Protein AF-A0A444IB21-F1 (afdb_monomer_lite)

pLDDT: mean 70.63, std 13.71, range [38.22, 87.38]

Secondary structure (DSSP, 8-state):
---SHHHHHHHHHHHHHHHHHHHHTT--HHHHHHHHHHHHHTT--GGGGGGGSGGGSPPP-GGGS---------

Foldseek 3Di:
DQPDPPVNVVVVVVLVVQLVVLVVVLADSVVLVVVLVVCVVVVNDPVVCVCSDSNVHDHPPPVPDDDDPDDPVD

Sequence (74 aa):
LFAGHDAGAENWATIASLIETCKLNAIDPFAYVSSTLTAIVNGHKQSGIEGLLPWNHRPLRWRNIGGRRSAAFD

InterPro domains:
  IPR039552 Transposase IS66, C-terminal [PF13817] (17-55)

Structure (mmCIF, N/CA/C/O backbone):
data_AF-A0A444IB21-F1
#
_entry.id   AF-A0A444IB21-F1
#
loop_
_atom_site.group_PDB
_atom_site.id
_atom_site.type_symbol
_atom_site.label_atom_id
_atom_site.label_alt_id
_atom_site.label_comp_id
_atom_site.label_asym_id
_atom_site.label_entity_id
_atom_site.label_seq_id
_atom_site.pdbx_PDB_ins_code
_atom_site.Cartn_x
_atom_site.Cartn_y
_atom_site.Cartn_z
_atom_site.occupancy
_atom_site.B_iso_or_equiv
_atom_site.auth_seq_id
_atom_site.auth_comp_id
_atom_site.auth_asym_id
_atom_site.auth_atom_id
_atom_site.pdbx_PDB_model_num
ATOM 1 N N . LEU A 1 1 ? 12.908 11.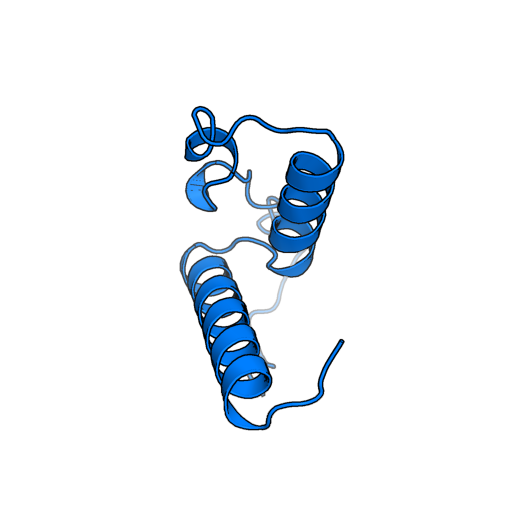332 -8.778 1.00 50.97 1 LEU A N 1
ATOM 2 C CA . LEU A 1 1 ? 12.654 10.839 -7.406 1.00 50.97 1 LEU A CA 1
ATOM 3 C C . LEU A 1 1 ? 12.892 9.317 -7.335 1.00 50.97 1 LEU A C 1
ATOM 5 O O . LEU A 1 1 ? 12.056 8.592 -6.829 1.00 50.97 1 LEU A O 1
ATOM 9 N N . PHE A 1 2 ? 14.009 8.840 -7.907 1.00 52.31 2 PHE A N 1
ATOM 10 C CA . PHE A 1 2 ? 14.361 7.414 -8.077 1.00 52.31 2 PHE A CA 1
ATOM 11 C C . PHE A 1 2 ? 15.889 7.268 -8.240 1.00 52.31 2 PHE A C 1
ATOM 13 O O . PHE A 1 2 ? 16.368 6.609 -9.154 1.00 52.31 2 PHE A O 1
ATOM 20 N N . ALA A 1 3 ? 16.673 7.994 -7.441 1.00 52.50 3 ALA A N 1
ATOM 21 C CA . ALA A 1 3 ? 18.130 8.025 -7.575 1.00 52.50 3 ALA A CA 1
ATOM 22 C C . ALA A 1 3 ? 18.766 7.674 -6.225 1.00 52.50 3 ALA A C 1
ATOM 24 O O . ALA A 1 3 ? 18.853 8.517 -5.339 1.00 52.50 3 ALA A O 1
ATOM 25 N N . GLY A 1 4 ? 19.122 6.395 -6.089 1.00 47.28 4 GLY A N 1
ATOM 26 C CA . GLY A 1 4 ? 19.629 5.736 -4.885 1.00 47.28 4 GLY A CA 1
ATOM 27 C C . GLY A 1 4 ? 19.101 4.302 -4.872 1.00 47.28 4 GLY A C 1
ATOM 28 O O . GLY A 1 4 ? 17.955 4.081 -4.494 1.00 47.28 4 GLY A O 1
ATOM 29 N N . HIS A 1 5 ? 19.890 3.364 -5.397 1.00 57.97 5 HIS A N 1
ATOM 30 C CA . HIS A 1 5 ? 19.484 2.004 -5.783 1.00 57.97 5 HIS A CA 1
ATOM 31 C C . HIS A 1 5 ? 18.703 1.235 -4.693 1.00 57.97 5 HIS A C 1
ATOM 33 O O . HIS A 1 5 ? 17.787 0.483 -5.028 1.00 57.97 5 HIS A O 1
ATOM 39 N N . ASP A 1 6 ? 18.996 1.474 -3.414 1.00 67.00 6 ASP A N 1
ATOM 40 C CA . ASP A 1 6 ? 18.379 0.760 -2.289 1.00 67.00 6 ASP A CA 1
ATOM 41 C C . ASP A 1 6 ? 17.012 1.323 -1.879 1.00 67.00 6 ASP A C 1
ATOM 43 O O . ASP A 1 6 ? 16.052 0.570 -1.737 1.00 67.00 6 ASP A O 1
ATOM 47 N N . ALA A 1 7 ? 16.869 2.649 -1.781 1.00 68.62 7 ALA A N 1
ATOM 48 C CA . ALA A 1 7 ? 15.619 3.274 -1.331 1.00 68.62 7 ALA A CA 1
ATOM 49 C C . ALA A 1 7 ? 14.454 3.047 -2.314 1.00 68.62 7 ALA A C 1
ATOM 51 O O . ALA A 1 7 ? 13.293 2.945 -1.918 1.00 68.62 7 ALA A O 1
ATOM 52 N N . GLY A 1 8 ? 14.752 2.947 -3.615 1.00 74.12 8 GLY A N 1
ATOM 53 C CA . GLY A 1 8 ? 13.754 2.593 -4.628 1.00 74.12 8 GLY A CA 1
ATOM 54 C C . GLY A 1 8 ? 13.305 1.133 -4.531 1.00 74.12 8 GLY A C 1
ATOM 55 O O . GLY A 1 8 ? 12.112 0.852 -4.642 1.00 74.12 8 GLY A O 1
ATOM 56 N N . ALA A 1 9 ? 14.248 0.216 -4.289 1.00 79.06 9 ALA A N 1
ATOM 57 C CA . ALA A 1 9 ? 13.963 -1.206 -4.116 1.00 79.06 9 ALA A CA 1
ATOM 58 C C . ALA A 1 9 ? 13.175 -1.471 -2.824 1.00 79.06 9 ALA A C 1
ATOM 60 O O . ALA A 1 9 ? 12.216 -2.239 -2.838 1.00 79.06 9 ALA A O 1
ATOM 61 N N . GLU A 1 10 ? 13.520 -0.782 -1.738 1.00 79.50 10 GLU A N 1
ATOM 62 C CA . GLU A 1 10 ? 12.824 -0.858 -0.452 1.00 79.50 10 GLU A CA 1
ATOM 63 C C . GLU A 1 10 ? 11.388 -0.320 -0.541 1.00 79.50 10 GLU A C 1
ATOM 65 O O . GLU A 1 10 ? 10.439 -0.979 -0.098 1.00 79.50 10 GLU A O 1
ATOM 70 N N . ASN A 1 11 ? 11.189 0.826 -1.203 1.00 82.56 11 ASN A N 1
ATOM 71 C CA . ASN A 1 11 ? 9.846 1.348 -1.460 1.00 82.56 11 ASN A CA 1
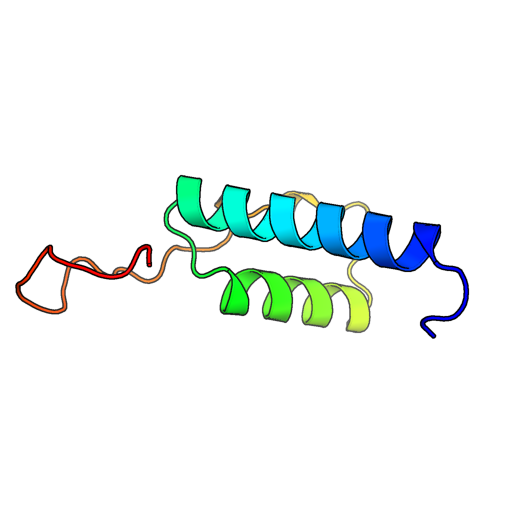ATOM 72 C C . ASN A 1 11 ? 9.019 0.391 -2.326 1.00 82.56 11 ASN A C 1
ATOM 74 O O . ASN A 1 11 ? 7.837 0.177 -2.050 1.00 82.56 11 ASN A O 1
ATOM 78 N N . TRP A 1 12 ? 9.619 -0.212 -3.355 1.00 84.94 12 TRP A N 1
ATOM 79 C CA . TRP A 1 12 ? 8.920 -1.188 -4.187 1.00 84.94 12 TRP A CA 1
ATOM 80 C C . TRP A 1 12 ? 8.567 -2.463 -3.416 1.00 84.94 12 TRP A C 1
ATOM 82 O O . TRP A 1 12 ? 7.439 -2.935 -3.522 1.00 84.94 12 TRP A O 1
ATOM 92 N N . ALA A 1 13 ? 9.479 -2.983 -2.591 1.00 86.69 13 ALA A N 1
ATOM 93 C CA . ALA A 1 13 ? 9.219 -4.135 -1.730 1.00 86.69 13 ALA A CA 1
ATOM 94 C C . ALA A 1 13 ? 8.064 -3.861 -0.753 1.00 86.69 13 ALA A C 1
ATOM 96 O O . ALA A 1 13 ? 7.194 -4.711 -0.555 1.00 86.69 13 ALA A O 1
ATOM 97 N N . THR A 1 14 ? 8.003 -2.645 -0.208 1.00 86.56 14 THR A N 1
ATOM 98 C CA . THR A 1 14 ? 6.905 -2.200 0.658 1.00 86.56 14 THR A CA 1
ATOM 99 C C . THR A 1 14 ? 5.572 -2.184 -0.095 1.00 86.56 14 THR A C 1
ATOM 101 O O . THR A 1 14 ? 4.587 -2.753 0.377 1.00 86.56 14 THR A O 1
ATOM 104 N N . ILE A 1 15 ? 5.534 -1.599 -1.297 1.00 85.81 15 ILE A N 1
ATOM 105 C CA . ILE A 1 15 ? 4.326 -1.565 -2.138 1.00 85.81 15 ILE A CA 1
ATOM 106 C C . ILE A 1 15 ? 3.902 -2.983 -2.550 1.00 85.81 15 ILE A C 1
ATOM 108 O O . ILE A 1 15 ? 2.720 -3.316 -2.471 1.00 85.81 15 ILE A O 1
ATOM 112 N N . ALA A 1 16 ? 4.845 -3.841 -2.937 1.00 87.38 16 ALA A N 1
ATOM 113 C CA . ALA A 1 16 ? 4.576 -5.226 -3.314 1.00 87.38 16 ALA A CA 1
ATOM 114 C C . ALA A 1 16 ? 3.981 -6.037 -2.148 1.00 87.38 16 ALA A C 1
ATOM 116 O O . ALA A 1 16 ? 3.013 -6.771 -2.348 1.00 87.38 16 ALA A O 1
ATOM 117 N N . SER A 1 17 ? 4.488 -5.851 -0.925 1.00 87.38 17 SER A N 1
ATOM 118 C CA . SER A 1 17 ? 3.936 -6.472 0.288 1.00 87.38 17 SER A CA 1
ATOM 119 C C . SER A 1 17 ? 2.496 -6.016 0.575 1.00 87.38 17 SER A C 1
ATOM 121 O O . SER A 1 17 ? 1.626 -6.828 0.907 1.00 87.38 17 SER A O 1
ATOM 123 N N . LEU A 1 18 ? 2.196 -4.728 0.367 1.00 85.75 18 LEU A N 1
ATOM 124 C CA . LEU A 1 18 ? 0.834 -4.195 0.492 1.00 85.75 18 LEU A CA 1
ATOM 125 C C . LEU A 1 18 ? -0.113 -4.783 -0.560 1.00 85.75 18 LEU A C 1
ATOM 127 O O . LEU A 1 18 ? -1.245 -5.144 -0.234 1.00 85.75 18 LEU A O 1
ATOM 131 N N . ILE A 1 19 ? 0.347 -4.922 -1.805 1.00 85.94 19 ILE A N 1
ATOM 132 C CA . ILE A 1 19 ? -0.422 -5.554 -2.885 1.00 85.94 19 ILE A CA 1
ATOM 133 C C . ILE A 1 19 ? -0.733 -7.011 -2.534 1.00 85.94 19 ILE A C 1
ATOM 135 O O . ILE A 1 19 ? -1.879 -7.440 -2.663 1.00 85.94 19 ILE A O 1
ATOM 139 N N . GLU A 1 20 ? 0.256 -7.765 -2.054 1.00 86.00 20 GLU A N 1
ATOM 140 C CA . GLU A 1 20 ? 0.067 -9.161 -1.655 1.00 86.00 20 GLU A CA 1
ATOM 141 C C . GLU A 1 20 ? -0.909 -9.283 -0.474 1.00 86.00 20 GLU A C 1
ATOM 143 O O . GLU A 1 20 ? -1.818 -10.113 -0.491 1.00 86.00 20 GLU A O 1
ATOM 148 N N . THR A 1 21 ? -0.823 -8.371 0.497 1.00 82.81 21 THR A N 1
ATOM 149 C CA . THR A 1 21 ? -1.791 -8.275 1.601 1.00 82.81 21 THR A CA 1
ATOM 150 C C . THR A 1 21 ? -3.213 -8.011 1.091 1.00 82.81 21 THR A C 1
ATOM 152 O O . THR A 1 21 ? -4.165 -8.613 1.592 1.00 82.81 21 THR A O 1
ATOM 155 N N . CYS A 1 22 ? -3.389 -7.167 0.067 1.00 83.19 22 CYS A N 1
ATOM 156 C CA . CYS A 1 22 ? -4.698 -6.929 -0.552 1.00 83.19 22 CYS A CA 1
ATOM 157 C C . CYS A 1 22 ? -5.251 -8.196 -1.215 1.00 83.19 22 CYS A C 1
ATOM 159 O O . CYS A 1 22 ? -6.427 -8.516 -1.028 1.00 83.19 22 CYS A O 1
ATOM 161 N N . LYS A 1 23 ? -4.403 -8.962 -1.916 1.00 80.31 23 LYS A N 1
ATOM 162 C CA . LYS A 1 23 ? -4.799 -10.239 -2.531 1.00 80.31 23 LYS A CA 1
ATOM 163 C C . LYS A 1 23 ? -5.277 -11.250 -1.491 1.00 80.31 23 LYS A C 1
ATOM 165 O O . LYS A 1 23 ? -6.343 -11.836 -1.671 1.00 80.31 23 LYS A O 1
ATOM 170 N N . LEU A 1 24 ? -4.538 -11.415 -0.389 1.00 83.06 24 LEU A N 1
ATOM 171 C CA . LEU A 1 24 ? -4.905 -12.331 0.702 1.00 83.06 24 LEU A CA 1
ATOM 172 C C . LEU A 1 24 ? -6.258 -11.982 1.338 1.00 83.06 24 LEU A C 1
ATOM 174 O O . LEU A 1 24 ? -6.968 -12.864 1.813 1.00 83.06 24 LEU A O 1
ATOM 178 N N . ASN A 1 25 ? -6.636 -10.705 1.304 1.00 79.12 25 ASN A N 1
ATOM 179 C CA . ASN A 1 25 ? -7.901 -10.204 1.835 1.00 79.12 25 ASN A CA 1
ATOM 180 C C . ASN A 1 25 ? -9.006 -10.060 0.765 1.00 79.12 25 ASN A C 1
ATOM 182 O O . ASN A 1 25 ? -10.077 -9.534 1.061 1.00 79.12 25 ASN A O 1
ATOM 186 N N . ALA A 1 26 ? -8.780 -10.541 -0.466 1.00 81.44 26 ALA A N 1
ATOM 187 C CA . ALA A 1 26 ? -9.702 -10.430 -1.603 1.00 81.44 26 ALA A CA 1
ATOM 188 C C . ALA A 1 26 ? -10.133 -8.982 -1.932 1.00 81.44 26 ALA A C 1
ATOM 190 O O . ALA A 1 26 ? -11.275 -8.732 -2.331 1.00 81.44 26 ALA A O 1
ATOM 191 N N . ILE A 1 27 ? -9.212 -8.034 -1.766 1.00 81.00 27 ILE A N 1
ATOM 192 C CA . ILE A 1 27 ? -9.388 -6.610 -2.069 1.00 81.00 27 ILE A CA 1
ATOM 193 C C . ILE A 1 27 ? -8.678 -6.296 -3.382 1.00 81.00 27 ILE A C 1
ATOM 195 O O . ILE A 1 27 ? -7.595 -6.819 -3.641 1.00 81.00 27 ILE A O 1
ATOM 199 N N . ASP A 1 28 ? -9.268 -5.415 -4.193 1.00 83.19 28 ASP A N 1
ATOM 200 C CA . ASP A 1 28 ? -8.607 -4.907 -5.394 1.00 83.19 28 ASP A CA 1
ATOM 201 C C . ASP A 1 28 ? -7.400 -4.022 -5.009 1.00 83.19 28 ASP A C 1
ATOM 203 O O . ASP A 1 28 ? -7.596 -2.954 -4.414 1.00 83.19 28 ASP A O 1
ATOM 207 N N . PRO A 1 29 ? -6.155 -4.431 -5.325 1.00 83.94 29 PRO A N 1
ATOM 208 C CA . PRO A 1 29 ? -4.963 -3.702 -4.899 1.00 83.94 29 PRO A CA 1
ATOM 209 C C . PRO A 1 29 ? -4.886 -2.302 -5.509 1.00 83.94 29 PRO A C 1
ATOM 211 O O . PRO A 1 29 ? -4.414 -1.368 -4.861 1.00 83.94 29 PRO A O 1
ATOM 214 N N . PHE A 1 30 ? -5.365 -2.140 -6.745 1.00 82.94 30 PHE A N 1
ATOM 215 C CA . PHE A 1 30 ? -5.328 -0.858 -7.440 1.00 82.94 30 PHE A CA 1
ATOM 216 C C . PHE A 1 30 ? -6.275 0.156 -6.788 1.00 82.94 30 PHE A C 1
ATOM 218 O O . PHE A 1 30 ? -5.856 1.272 -6.471 1.00 82.94 30 PHE A O 1
ATOM 225 N N . ALA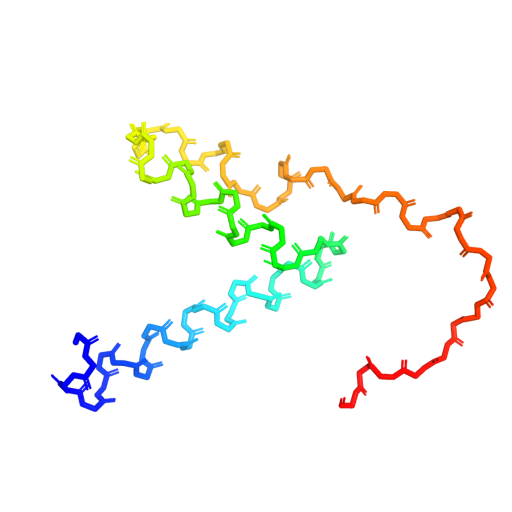 A 1 31 ? -7.519 -0.242 -6.505 1.00 82.06 31 ALA A N 1
ATOM 226 C CA . ALA A 1 31 ? -8.477 0.591 -5.785 1.00 82.06 31 ALA A CA 1
ATOM 227 C C . ALA A 1 31 ? -7.979 0.983 -4.386 1.00 82.06 31 ALA A C 1
ATOM 229 O O . ALA A 1 31 ? -8.136 2.141 -4.002 1.00 82.06 31 ALA A O 1
ATOM 230 N N . TYR A 1 32 ? -7.362 0.050 -3.651 1.00 83.12 32 TYR A N 1
ATOM 231 C CA . TYR A 1 32 ? -6.802 0.301 -2.319 1.00 83.12 32 TYR A CA 1
ATOM 232 C C . TYR A 1 32 ? -5.641 1.304 -2.341 1.00 83.12 32 TYR A C 1
ATOM 234 O O . TYR A 1 32 ? -5.598 2.244 -1.548 1.00 83.12 32 TYR A O 1
ATOM 242 N N . VAL A 1 33 ? -4.681 1.135 -3.254 1.00 85.25 33 VAL A N 1
ATOM 243 C CA . VAL A 1 33 ? -3.542 2.058 -3.349 1.00 85.25 33 VAL A CA 1
ATOM 244 C C . VAL A 1 33 ? -4.012 3.436 -3.811 1.00 85.25 33 VAL A C 1
ATOM 246 O O . VAL A 1 33 ? -3.596 4.445 -3.242 1.00 85.25 33 VAL A O 1
ATOM 249 N N . SER A 1 34 ? -4.921 3.500 -4.788 1.00 84.69 34 SER A N 1
ATOM 250 C CA . SER A 1 34 ? -5.450 4.773 -5.279 1.00 84.69 34 SER A CA 1
ATOM 251 C C . SER A 1 34 ? -6.204 5.538 -4.193 1.00 84.69 34 SER A C 1
ATOM 253 O O . SER A 1 34 ? -5.940 6.724 -4.016 1.00 84.69 34 SER A O 1
ATOM 255 N N . SER A 1 35 ? -7.108 4.897 -3.448 1.00 80.81 35 SER A N 1
ATOM 256 C CA . SER A 1 35 ? -7.844 5.554 -2.359 1.00 80.81 35 SER A CA 1
ATOM 257 C C . SER A 1 35 ? -6.916 6.027 -1.244 1.00 80.81 35 SER A C 1
ATOM 259 O O . SER A 1 35 ? -7.090 7.132 -0.733 1.00 80.81 35 SER A O 1
ATOM 261 N N . THR A 1 36 ? -5.909 5.220 -0.902 1.00 83.31 36 THR A N 1
ATOM 262 C CA . THR A 1 36 ? -4.934 5.527 0.144 1.00 83.31 36 THR A CA 1
ATOM 263 C C . THR A 1 36 ? -4.089 6.732 -0.248 1.00 83.31 36 THR A C 1
ATOM 265 O O . THR A 1 36 ? -3.956 7.672 0.533 1.00 83.31 36 THR A O 1
ATOM 268 N N . LEU A 1 37 ? -3.580 6.769 -1.483 1.00 84.44 37 LEU A N 1
ATOM 269 C CA . LEU A 1 37 ? -2.841 7.921 -2.002 1.00 84.44 37 LEU A CA 1
ATOM 270 C C . LEU A 1 37 ? -3.728 9.168 -2.093 1.00 84.44 37 LEU A C 1
ATOM 272 O O . LEU A 1 37 ? -3.300 10.244 -1.685 1.00 84.44 37 LEU A O 1
ATOM 276 N N . THR A 1 38 ? -4.973 9.037 -2.559 1.00 81.88 38 THR A N 1
ATOM 277 C CA . THR A 1 38 ? -5.936 10.147 -2.591 1.00 81.88 38 THR A CA 1
ATOM 278 C C . THR A 1 38 ? -6.221 10.685 -1.190 1.00 81.88 38 THR A C 1
ATOM 280 O O . THR A 1 38 ? -6.258 11.897 -0.999 1.00 81.88 38 THR A O 1
ATOM 283 N N . ALA A 1 39 ? -6.378 9.816 -0.192 1.00 80.12 39 ALA A N 1
ATOM 284 C CA . ALA A 1 39 ? -6.553 10.220 1.195 1.00 80.12 39 ALA A CA 1
ATOM 285 C C . ALA A 1 39 ? -5.322 10.972 1.722 1.00 80.12 39 ALA A C 1
ATOM 287 O O . ALA A 1 39 ? -5.463 12.068 2.264 1.00 80.12 39 ALA A O 1
ATOM 288 N N . ILE A 1 40 ? -4.117 10.437 1.508 1.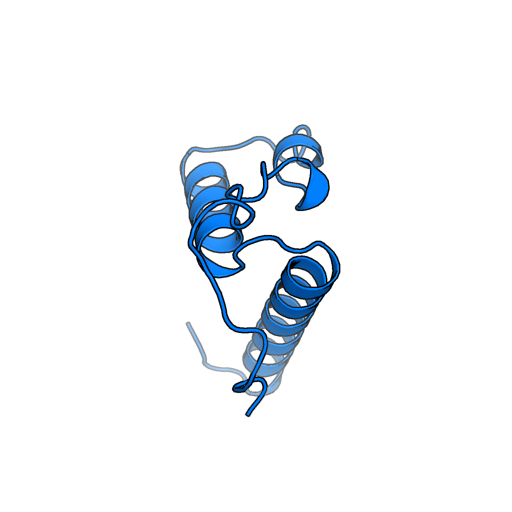00 82.12 40 ILE A N 1
ATOM 289 C CA . ILE A 1 40 ? -2.860 11.083 1.914 1.00 82.12 40 ILE A CA 1
ATOM 290 C C . ILE A 1 40 ? -2.737 12.478 1.283 1.00 82.12 40 ILE A C 1
ATOM 292 O O . ILE A 1 40 ? -2.476 13.447 1.994 1.00 82.12 40 ILE A O 1
ATOM 296 N N . VAL A 1 41 ? -2.991 12.604 -0.025 1.00 82.69 41 VAL A N 1
ATOM 297 C CA . VAL A 1 41 ? -2.948 13.890 -0.747 1.00 82.69 41 VAL A CA 1
ATOM 298 C C . VAL A 1 41 ? -4.005 14.870 -0.228 1.00 82.69 41 VAL A C 1
ATOM 300 O O . VAL A 1 41 ? -3.727 16.059 -0.105 1.00 82.69 41 VAL A O 1
ATOM 303 N N . ASN A 1 42 ? -5.188 14.382 0.150 1.00 79.56 42 ASN A N 1
ATOM 304 C CA . ASN A 1 42 ? -6.258 15.190 0.743 1.00 79.56 42 ASN A CA 1
ATOM 305 C C . ASN A 1 42 ? -6.009 15.572 2.217 1.00 79.56 42 ASN A C 1
ATOM 307 O O . ASN A 1 42 ? -6.893 16.134 2.863 1.00 79.56 42 ASN A O 1
ATOM 311 N N . GLY A 1 43 ? -4.823 15.291 2.764 1.00 75.38 43 GLY A N 1
ATOM 312 C CA . GLY A 1 43 ? -4.448 15.688 4.120 1.00 75.38 43 GLY A CA 1
ATOM 313 C C . GLY A 1 43 ? -5.008 14.771 5.204 1.00 75.38 43 GLY A C 1
ATOM 314 O O . GLY A 1 43 ? -5.250 15.222 6.328 1.00 75.38 43 GLY A O 1
ATOM 315 N N . HIS A 1 44 ? -5.227 13.489 4.893 1.00 70.81 44 HIS A N 1
ATOM 316 C CA . HIS A 1 44 ? -5.649 12.508 5.887 1.00 70.81 44 HIS A CA 1
ATOM 317 C C . HIS A 1 44 ? -4.657 12.489 7.054 1.00 70.81 44 HIS A C 1
ATOM 319 O O . HIS A 1 44 ? -3.471 12.201 6.892 1.00 70.81 44 HIS A O 1
ATOM 325 N N . LYS A 1 45 ? -5.145 12.809 8.257 1.00 66.31 45 LYS A N 1
ATOM 326 C CA . LYS A 1 45 ? -4.318 12.781 9.466 1.00 66.31 45 LYS A CA 1
ATOM 327 C C . LYS A 1 45 ? -3.841 11.354 9.715 1.00 66.31 45 LYS A C 1
ATOM 329 O O . LYS A 1 45 ? -4.630 10.411 9.635 1.00 66.31 45 LYS A O 1
ATOM 334 N N . GLN A 1 46 ? -2.571 11.216 10.088 1.00 61.97 46 GLN A N 1
ATOM 335 C CA . GLN A 1 46 ? -1.953 9.930 10.426 1.00 61.97 46 GLN A CA 1
ATOM 336 C C . GLN A 1 46 ? -2.664 9.223 11.594 1.00 61.97 46 GLN A C 1
ATOM 338 O O . GLN A 1 46 ? -2.675 8.000 11.662 1.00 61.97 46 GLN A O 1
ATOM 343 N N . SER A 1 47 ? -3.355 9.980 12.454 1.00 70.00 47 SER A N 1
ATOM 344 C CA . SER A 1 47 ? -4.219 9.456 13.520 1.00 70.00 47 SER A CA 1
ATOM 345 C C . SER A 1 47 ? -5.460 8.699 13.023 1.00 70.00 47 SER A C 1
ATOM 347 O O . SER A 1 47 ? -6.135 8.070 13.824 1.00 70.00 47 SER A O 1
ATOM 349 N N . GLY A 1 48 ? -5.797 8.784 11.732 1.00 66.81 48 GLY A N 1
ATOM 350 C CA . GLY A 1 48 ? -6.928 8.086 11.115 1.00 66.81 48 GLY A CA 1
ATOM 351 C C . GLY A 1 48 ? -6.514 6.899 10.242 1.00 66.81 48 GLY A C 1
ATOM 352 O O . GLY A 1 48 ? -7.291 6.480 9.390 1.00 66.81 48 GLY A O 1
ATOM 353 N N . ILE A 1 49 ? -5.296 6.376 10.413 1.00 70.81 49 ILE A N 1
ATOM 354 C CA . ILE A 1 49 ? -4.755 5.303 9.568 1.00 70.81 49 ILE A CA 1
ATOM 355 C C . ILE A 1 49 ? -5.622 4.040 9.568 1.00 70.81 49 ILE A C 1
ATOM 357 O O . ILE A 1 49 ? -5.662 3.345 8.563 1.00 70.81 49 ILE A O 1
ATOM 361 N N . GLU A 1 50 ? -6.391 3.799 10.633 1.00 68.44 50 GLU A N 1
ATOM 362 C CA . GLU A 1 50 ? -7.379 2.715 10.704 1.00 68.44 50 GLU A CA 1
ATOM 363 C C . GLU A 1 50 ? -8.412 2.764 9.569 1.00 68.44 50 GLU A C 1
ATOM 365 O O . GLU A 1 50 ? -8.842 1.726 9.068 1.00 68.44 50 GLU A O 1
ATOM 370 N N . GLY A 1 51 ? -8.751 3.969 9.101 1.00 69.94 51 GLY A N 1
ATOM 371 C CA . GLY A 1 51 ? -9.619 4.201 7.948 1.00 69.94 51 GLY A CA 1
ATOM 372 C C . GLY A 1 51 ? -9.023 3.728 6.620 1.00 69.94 51 GLY A C 1
ATOM 373 O O . GLY A 1 51 ? -9.767 3.391 5.704 1.00 69.94 51 GLY A O 1
ATOM 374 N N . LEU A 1 52 ? -7.693 3.677 6.541 1.00 71.00 52 LEU A N 1
ATOM 375 C CA . LEU A 1 52 ? -6.915 3.329 5.355 1.00 71.00 52 LEU A CA 1
ATOM 376 C C . LEU A 1 52 ? -6.471 1.871 5.356 1.00 71.00 52 LEU A C 1
ATOM 378 O O . LEU A 1 52 ? -5.756 1.469 4.450 1.00 71.00 52 LEU A O 1
ATOM 382 N N . LEU A 1 53 ? -6.844 1.082 6.364 1.00 75.81 53 LEU A N 1
ATOM 383 C CA . LEU A 1 53 ? -6.427 -0.309 6.430 1.00 75.81 53 LEU A CA 1
ATOM 384 C C . LEU A 1 53 ? -7.217 -1.156 5.423 1.00 75.81 53 LEU A C 1
ATOM 386 O O . LEU A 1 53 ? -8.404 -0.904 5.189 1.00 75.81 53 LEU A O 1
ATOM 390 N N . PRO A 1 54 ? -6.584 -2.176 4.817 1.00 65.12 54 PRO A N 1
ATOM 391 C CA . PRO A 1 54 ? -7.168 -2.895 3.692 1.00 65.12 54 PRO A CA 1
ATOM 392 C C . PRO A 1 54 ? -8.498 -3.559 4.056 1.00 65.12 54 PRO A C 1
ATOM 394 O O . PRO A 1 54 ? -9.445 -3.503 3.284 1.00 65.12 54 PRO A O 1
ATOM 397 N N . TRP A 1 55 ? -8.660 -4.078 5.269 1.00 70.69 55 TRP A N 1
ATOM 398 C CA . TRP A 1 55 ? -9.932 -4.668 5.710 1.00 70.69 55 TRP A CA 1
ATOM 399 C C . TRP A 1 55 ? -11.101 -3.675 5.805 1.00 70.69 55 TRP A C 1
ATOM 401 O O . TRP A 1 55 ? -12.254 -4.101 5.859 1.00 70.69 55 TRP A O 1
ATOM 411 N N . ASN A 1 56 ? -10.829 -2.368 5.819 1.00 70.88 56 ASN A N 1
ATOM 412 C CA . ASN A 1 56 ? -11.856 -1.330 5.778 1.00 70.88 56 ASN A CA 1
ATOM 413 C C . ASN A 1 56 ? -12.275 -0.987 4.336 1.00 70.88 56 ASN A C 1
ATOM 415 O O . ASN A 1 56 ? -13.333 -0.397 4.101 1.00 70.88 56 ASN A O 1
ATOM 419 N N . HIS A 1 57 ? -11.477 -1.406 3.349 1.00 66.00 57 HIS A N 1
ATOM 420 C CA . HIS A 1 57 ? -11.868 -1.375 1.952 1.00 66.00 57 HIS A CA 1
ATOM 421 C C . HIS A 1 57 ? -12.898 -2.466 1.690 1.00 66.00 57 HIS A C 1
ATOM 423 O O . HIS A 1 57 ? -12.593 -3.657 1.679 1.00 66.00 57 HIS A O 1
ATOM 429 N N . ARG A 1 58 ? -14.147 -2.047 1.452 1.00 60.59 58 ARG A N 1
ATOM 430 C CA . ARG A 1 58 ? -15.209 -2.952 1.008 1.00 60.59 58 ARG A CA 1
ATOM 431 C C . ARG A 1 58 ? -14.718 -3.714 -0.228 1.00 60.59 58 ARG A C 1
ATOM 433 O O . ARG A 1 58 ? -14.509 -3.073 -1.262 1.00 60.59 58 ARG A O 1
ATOM 440 N N . PRO A 1 59 ? -14.573 -5.049 -0.166 1.00 55.88 59 PRO A N 1
ATOM 441 C CA . PRO A 1 59 ? -14.252 -5.808 -1.356 1.00 55.88 59 PRO A CA 1
ATOM 442 C C . PRO A 1 59 ? -15.384 -5.585 -2.356 1.00 55.88 59 PRO A C 1
ATOM 444 O O . PRO A 1 59 ? -16.569 -5.693 -2.010 1.00 55.88 59 PRO A O 1
ATOM 447 N N . LEU A 1 60 ? -15.031 -5.249 -3.600 1.00 53.28 60 LEU A N 1
ATOM 448 C CA . LEU A 1 60 ? -15.996 -5.326 -4.686 1.00 53.28 60 LEU A CA 1
ATOM 449 C C . LEU A 1 60 ? -16.567 -6.741 -4.644 1.00 53.28 60 LEU A C 1
ATOM 451 O O . LEU A 1 60 ? -15.828 -7.724 -4.648 1.00 53.28 60 LEU A O 1
ATOM 455 N N . ARG A 1 61 ? -17.892 -6.837 -4.511 1.00 57.53 61 ARG A N 1
ATOM 456 C CA . ARG A 1 61 ? -18.636 -8.094 -4.411 1.00 57.53 61 ARG A CA 1
ATOM 457 C C . ARG A 1 61 ? -18.531 -8.835 -5.747 1.00 57.53 61 ARG A C 1
ATOM 459 O O . ARG A 1 61 ? -19.488 -8.894 -6.510 1.00 57.53 61 ARG A O 1
ATOM 466 N N . TRP A 1 62 ? -17.381 -9.444 -6.017 1.00 49.94 62 TRP A N 1
ATOM 467 C CA . TRP A 1 62 ? -17.104 -10.250 -7.207 1.00 49.94 62 TRP A CA 1
ATOM 468 C C . TRP A 1 62 ? -17.914 -11.561 -7.234 1.00 49.94 62 TRP A C 1
ATOM 470 O O . TRP A 1 62 ? -17.866 -12.315 -8.197 1.00 49.94 62 TRP A O 1
ATOM 480 N N . ARG A 1 63 ? -18.755 -11.807 -6.217 1.00 51.59 63 ARG A N 1
ATOM 481 C CA . ARG A 1 63 ? -19.654 -12.967 -6.099 1.00 51.59 63 ARG A CA 1
ATOM 482 C C . ARG A 1 63 ? -20.854 -12.978 -7.070 1.00 51.59 63 ARG A C 1
ATOM 484 O O . ARG A 1 63 ? -21.706 -13.844 -6.927 1.00 51.59 63 ARG A O 1
ATOM 491 N N . ASN A 1 64 ? -20.976 -12.048 -8.021 1.00 49.56 64 ASN A N 1
ATOM 492 C CA . ASN A 1 64 ? -22.159 -11.976 -8.900 1.00 49.56 64 ASN A CA 1
ATOM 493 C C . ASN A 1 64 ? -21.885 -11.869 -10.405 1.00 49.56 64 ASN A C 1
ATOM 495 O O . ASN A 1 64 ? -22.834 -11.722 -11.170 1.00 49.56 64 ASN A O 1
ATOM 499 N N . ILE A 1 65 ? -20.635 -11.976 -10.846 1.00 54.28 65 ILE A N 1
ATOM 500 C CA . ILE A 1 65 ? -20.312 -12.098 -12.271 1.00 54.28 65 ILE A CA 1
ATOM 501 C C . ILE A 1 65 ? -19.924 -13.549 -12.536 1.00 54.28 65 ILE A C 1
ATOM 503 O O . ILE A 1 65 ? -19.017 -14.098 -11.917 1.00 54.28 65 ILE A O 1
ATOM 507 N N . GLY A 1 66 ? -20.754 -14.203 -13.345 1.00 51.66 66 GLY A N 1
ATOM 508 C CA . GLY A 1 66 ? -20.815 -15.647 -13.482 1.00 51.66 66 GLY A CA 1
ATOM 509 C C . GLY A 1 66 ? -19.504 -16.302 -13.902 1.00 51.66 66 GLY A C 1
ATOM 510 O O . GLY A 1 66 ? -18.788 -15.816 -14.766 1.00 51.66 66 GLY A O 1
ATOM 511 N N . GLY A 1 67 ? -19.270 -17.470 -13.302 1.00 59.53 67 GLY A N 1
ATOM 512 C CA . GLY A 1 67 ? -18.681 -18.634 -13.956 1.00 59.53 67 GLY A CA 1
ATOM 513 C C . GLY A 1 67 ? -17.371 -18.429 -14.711 1.00 59.53 67 GLY A C 1
ATOM 514 O O . GLY A 1 67 ? -17.379 -18.329 -15.930 1.00 59.53 67 GLY A O 1
ATOM 515 N N . ARG A 1 68 ? -16.249 -18.587 -14.005 1.00 50.06 68 ARG A N 1
ATOM 516 C CA . ARG A 1 68 ? -15.287 -19.699 -14.174 1.00 50.06 68 ARG A CA 1
ATOM 517 C C . ARG A 1 68 ? -14.048 -19.386 -13.339 1.00 50.06 68 ARG A C 1
ATOM 519 O O . ARG A 1 68 ? -13.302 -18.461 -13.617 1.00 50.06 68 ARG A O 1
ATOM 526 N N . ARG A 1 69 ? -13.842 -20.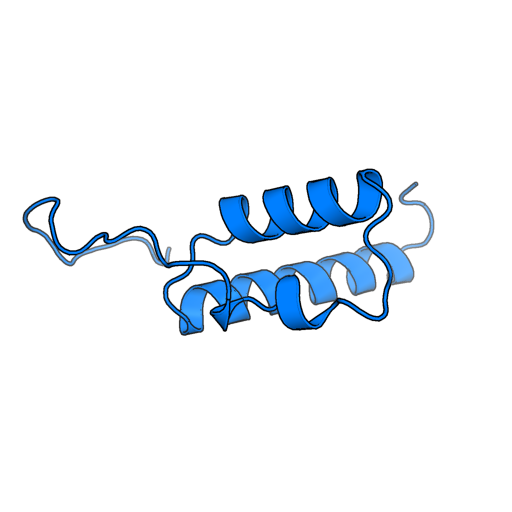197 -12.300 1.00 61.28 69 ARG A N 1
ATOM 527 C CA . ARG A 1 69 ? -12.553 -20.326 -11.619 1.00 61.28 69 ARG A CA 1
ATOM 528 C C . ARG A 1 69 ? -11.592 -21.002 -12.595 1.00 61.28 69 ARG A C 1
ATOM 530 O O . ARG A 1 69 ? -11.665 -22.219 -12.722 1.00 61.28 69 ARG A O 1
ATOM 537 N N . SER A 1 70 ? -10.758 -20.252 -13.304 1.00 53.28 70 SER A N 1
ATOM 538 C CA . SER A 1 70 ? -9.482 -20.766 -13.807 1.00 53.28 70 SER A CA 1
ATOM 539 C C . 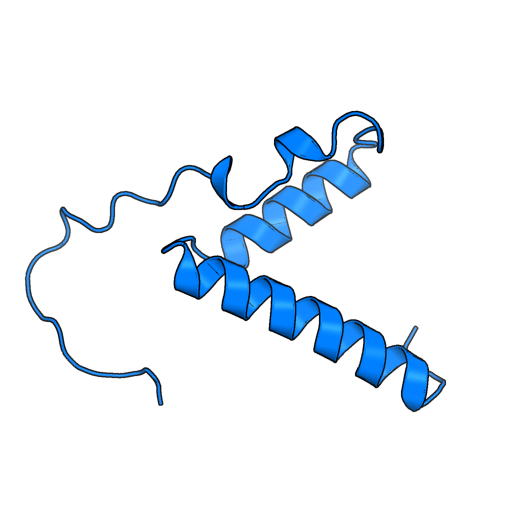SER A 1 70 ? -8.643 -19.639 -14.406 1.00 53.28 70 SER A C 1
ATOM 541 O O . SER A 1 70 ? -9.152 -18.895 -15.238 1.00 53.28 70 SER A O 1
ATOM 543 N N . ALA A 1 71 ? -7.367 -19.631 -14.021 1.00 49.28 71 ALA A N 1
ATOM 544 C CA . ALA A 1 71 ? -6.222 -18.976 -14.657 1.00 49.28 71 ALA A CA 1
ATOM 545 C C . ALA A 1 71 ? -5.904 -17.502 -14.325 1.00 49.28 71 ALA A C 1
ATOM 547 O O . ALA A 1 71 ? -6.780 -16.642 -14.287 1.00 49.28 71 ALA A O 1
ATOM 548 N N . ALA A 1 72 ? -4.590 -17.276 -14.180 1.00 44.50 72 ALA A N 1
ATOM 549 C CA . ALA A 1 72 ? -3.830 -16.026 -14.109 1.00 44.50 72 ALA A CA 1
ATOM 550 C C . ALA A 1 72 ? -3.811 -15.311 -12.740 1.00 44.50 72 ALA A C 1
ATOM 552 O O . ALA A 1 72 ? -4.309 -14.202 -12.581 1.00 44.50 72 ALA A O 1
ATOM 553 N N . PHE A 1 73 ? -3.404 -15.967 -11.652 1.00 46.78 73 PHE A N 1
ATOM 554 C CA . PHE A 1 73 ? -1.999 -16.071 -11.214 1.00 46.78 73 PHE A CA 1
ATOM 555 C C . PHE A 1 73 ? -1.045 -16.735 -12.228 1.00 46.78 73 PHE A C 1
ATOM 557 O O . PHE A 1 73 ? -0.791 -17.928 -12.138 1.00 46.78 73 PHE A O 1
ATOM 564 N N . ASP A 1 74 ? -0.560 -15.944 -13.184 1.00 38.22 74 ASP A N 1
ATOM 565 C CA . ASP A 1 74 ? 0.642 -16.153 -14.006 1.00 38.22 74 ASP A CA 1
ATOM 566 C C . ASP A 1 74 ? 1.174 -14.761 -14.374 1.00 38.22 74 ASP A C 1
ATOM 568 O O . ASP A 1 74 ? 0.334 -13.902 -14.745 1.00 38.22 74 ASP A O 1
#

Organism: Rhizobium leguminosarum (NCBI:txid384)

Radius of gyration: 15.28 Å; chains: 1; bounding box: 42×36×28 Å